Protein AF-A0A0L8H7S9-F1 (afdb_monomer_lite)

Secondary structure (DSSP, 8-state):
-TTT---HHHHHHHHHHHHHHHHHHHHHHHHHTSGGGPPPPP---HHHHHHHHHHHHHHHHHHHHHHHHHHHHHHHHH-TT-HHHHHHHHHHHHHHHHHHHHHHHHH-

pLDDT: mean 96.64, std 2.82, range [76.75, 98.44]

Sequence (108 aa):
NLDIDFTEENRQNCAKAAVPLLKAVDELTCFASSPDFASVPAKISTEAQKAQEPITLAGMSMIDGACHMLQAAKQLAVNPKDPSTYQLYSNHSKSVSDAMKKLVSSIK

Organism: Octopus bimaculoides (NCBI:txid37653)

Structure (mmCIF, N/CA/C/O backbone):
data_AF-A0A0L8H7S9-F1
#
_entry.id   AF-A0A0L8H7S9-F1
#
loop_
_atom_site.group_PDB
_atom_site.id
_atom_site.type_symbol
_atom_site.label_atom_id
_atom_site.label_alt_id
_atom_site.label_comp_id
_atom_site.label_asym_id
_atom_site.label_entity_id
_atom_site.label_seq_id
_atom_site.pdbx_PDB_ins_code
_atom_site.Cartn_x
_atom_site.Cartn_y
_atom_site.Cartn_z
_atom_site.occupancy
_atom_site.B_iso_or_equiv
_atom_site.auth_seq_id
_atom_site.auth_comp_id
_atom_site.auth_asym_id
_atom_site.auth_atom_id
_atom_site.pdbx_PDB_model_num
ATOM 1 N N . ASN A 1 1 ? 14.075 -26.597 -22.123 1.00 76.75 1 ASN A N 1
ATOM 2 C CA . ASN A 1 1 ? 13.979 -26.084 -20.734 1.00 76.75 1 ASN A CA 1
ATOM 3 C C . ASN A 1 1 ? 14.429 -24.636 -20.790 1.00 76.75 1 ASN A C 1
ATOM 5 O O . ASN A 1 1 ? 15.557 -24.416 -21.210 1.00 76.75 1 ASN A O 1
ATOM 9 N N . LEU A 1 2 ? 13.553 -23.689 -20.441 1.00 88.56 2 LEU A N 1
ATOM 10 C CA . LEU A 1 2 ? 13.815 -22.254 -20.596 1.00 88.56 2 LEU A CA 1
ATOM 11 C C . LEU A 1 2 ? 15.039 -21.774 -19.797 1.00 88.56 2 LEU A C 1
ATOM 13 O O . LEU A 1 2 ? 15.747 -20.892 -20.271 1.00 88.56 2 LEU A O 1
ATOM 17 N N . ASP A 1 3 ? 15.320 -22.391 -18.645 1.00 91.06 3 ASP A N 1
ATOM 18 C CA . ASP A 1 3 ? 16.440 -22.008 -17.772 1.00 91.06 3 ASP A CA 1
ATOM 19 C C . ASP A 1 3 ? 17.806 -22.458 -18.312 1.00 91.06 3 ASP A C 1
ATOM 21 O O . ASP A 1 3 ? 18.837 -21.893 -17.959 1.00 91.06 3 ASP A O 1
ATOM 25 N N . ILE A 1 4 ? 17.819 -23.488 -19.163 1.00 91.81 4 ILE A N 1
ATOM 26 C CA . ILE A 1 4 ? 19.039 -24.061 -19.754 1.00 91.81 4 ILE A CA 1
ATOM 27 C C . ILE A 1 4 ? 19.265 -23.510 -21.169 1.00 91.81 4 ILE A C 1
ATOM 29 O O . ILE A 1 4 ? 20.407 -23.350 -21.589 1.00 91.81 4 ILE A O 1
ATOM 33 N N . ASP A 1 5 ? 18.187 -23.219 -21.901 1.00 94.50 5 ASP A N 1
ATOM 34 C CA . ASP A 1 5 ? 18.240 -22.766 -23.289 1.00 94.50 5 ASP A CA 1
ATOM 35 C C . ASP A 1 5 ? 17.144 -21.729 -23.584 1.00 94.50 5 ASP A C 1
ATOM 37 O O . ASP A 1 5 ? 15.949 -22.039 -23.663 1.00 94.50 5 ASP A O 1
ATOM 41 N N . PHE A 1 6 ? 17.559 -20.473 -23.742 1.00 93.06 6 PHE A N 1
ATOM 42 C CA . PHE A 1 6 ? 16.660 -19.326 -23.827 1.00 93.06 6 PHE A CA 1
ATOM 43 C C . PHE A 1 6 ? 16.247 -19.009 -25.267 1.00 93.06 6 PHE A C 1
ATOM 45 O O . PHE A 1 6 ? 16.626 -17.991 -25.847 1.00 93.06 6 PHE A O 1
ATOM 52 N N . THR A 1 7 ? 15.443 -19.894 -25.846 1.00 96.88 7 THR A N 1
ATOM 53 C CA . THR A 1 7 ? 14.868 -19.727 -27.186 1.00 96.88 7 THR A CA 1
ATOM 54 C C . THR A 1 7 ? 13.420 -19.252 -27.127 1.00 96.88 7 THR A C 1
ATOM 56 O O . THR A 1 7 ? 12.713 -19.446 -26.135 1.00 96.88 7 THR A O 1
ATOM 59 N N . GLU A 1 8 ? 12.951 -18.650 -28.221 1.00 95.81 8 GLU A N 1
ATOM 60 C CA . GLU A 1 8 ? 11.549 -18.241 -28.358 1.00 95.81 8 GLU A CA 1
ATOM 61 C C . GLU A 1 8 ? 10.592 -19.440 -28.266 1.00 95.81 8 GLU A C 1
ATOM 63 O O . GLU A 1 8 ? 9.550 -19.365 -27.620 1.00 95.81 8 GLU A O 1
ATOM 68 N N . GLU A 1 9 ? 10.982 -20.592 -28.813 1.00 96.12 9 GLU A N 1
ATOM 69 C CA . GLU A 1 9 ? 10.222 -21.835 -28.672 1.00 96.12 9 GLU A CA 1
ATOM 70 C C . GLU A 1 9 ? 10.096 -22.261 -27.199 1.00 96.12 9 GLU A C 1
ATOM 72 O O . GLU A 1 9 ? 8.994 -22.542 -26.722 1.00 96.12 9 GLU A O 1
ATOM 77 N N . ASN A 1 10 ? 11.197 -22.249 -26.438 1.00 95.81 10 ASN A N 1
ATOM 78 C CA . ASN A 1 10 ? 11.165 -22.575 -25.011 1.00 95.81 10 ASN A CA 1
ATOM 79 C C . ASN A 1 10 ? 10.337 -21.559 -24.204 1.00 95.81 10 ASN A C 1
ATOM 81 O O . ASN A 1 10 ? 9.641 -21.960 -23.267 1.00 95.81 10 ASN A O 1
ATOM 85 N N . ARG A 1 11 ? 10.342 -20.271 -24.581 1.00 96.31 11 ARG A N 1
ATOM 86 C CA . ARG A 1 11 ? 9.465 -19.241 -23.989 1.00 96.31 11 ARG A CA 1
ATOM 87 C C . ARG A 1 11 ? 7.993 -19.545 -24.245 1.00 96.31 11 ARG A C 1
ATOM 89 O O . ARG A 1 11 ? 7.196 -19.522 -23.307 1.00 96.31 11 ARG A O 1
ATOM 96 N N . GLN A 1 12 ? 7.635 -19.879 -25.482 1.00 96.44 12 GLN A N 1
ATOM 97 C CA . GLN A 1 12 ? 6.261 -20.228 -25.848 1.00 96.44 12 GLN A CA 1
ATOM 98 C C . GLN A 1 12 ? 5.795 -21.511 -25.161 1.00 96.44 12 GLN A C 1
ATOM 100 O O . GLN A 1 12 ? 4.660 -21.579 -24.693 1.00 96.44 12 GLN A O 1
ATOM 105 N N . ASN A 1 13 ? 6.661 -22.517 -25.054 1.00 95.38 13 ASN A N 1
ATOM 106 C CA . ASN A 1 13 ? 6.351 -23.761 -24.354 1.00 95.38 13 ASN A CA 1
ATOM 107 C C . ASN A 1 13 ? 6.140 -23.526 -22.851 1.00 95.38 13 ASN A C 1
ATOM 109 O O . ASN A 1 13 ? 5.189 -24.061 -22.283 1.00 95.38 13 ASN A O 1
ATOM 113 N N . CYS A 1 14 ? 6.955 -22.673 -22.224 1.00 95.81 14 CYS A N 1
ATOM 114 C CA . CYS A 1 14 ? 6.760 -22.254 -20.835 1.00 95.81 14 CYS A CA 1
ATOM 115 C C . CYS A 1 14 ? 5.425 -21.508 -20.648 1.00 95.81 14 CYS A C 1
ATOM 117 O O . CYS A 1 14 ? 4.649 -21.848 -19.756 1.00 95.81 14 CYS A O 1
ATOM 119 N N . ALA A 1 15 ? 5.100 -20.566 -21.539 1.00 95.56 15 ALA A N 1
ATOM 120 C CA . ALA A 1 15 ? 3.827 -19.847 -21.507 1.00 95.56 15 ALA A CA 1
ATOM 121 C C . ALA A 1 15 ? 2.618 -20.787 -21.668 1.00 95.56 15 ALA A C 1
ATOM 123 O O . ALA A 1 15 ? 1.647 -20.680 -20.923 1.00 95.56 15 ALA A O 1
ATOM 124 N N . LYS A 1 16 ? 2.688 -21.758 -22.589 1.00 96.25 16 LYS A N 1
ATOM 125 C CA . LYS A 1 16 ? 1.645 -22.784 -22.770 1.00 96.25 16 LYS A CA 1
ATOM 126 C C . LYS A 1 16 ? 1.483 -23.657 -21.525 1.00 96.25 16 LYS A C 1
ATOM 128 O O . LYS A 1 16 ? 0.357 -23.947 -21.135 1.00 96.25 16 LYS A O 1
ATOM 133 N N . ALA A 1 17 ? 2.586 -24.045 -20.886 1.00 95.75 17 ALA A N 1
ATOM 134 C CA . ALA A 1 17 ? 2.561 -24.849 -19.665 1.00 95.75 17 ALA A CA 1
ATOM 135 C C . ALA A 1 17 ? 1.951 -24.104 -18.463 1.00 95.75 17 ALA A C 1
ATOM 137 O O . ALA A 1 17 ? 1.423 -24.747 -17.558 1.00 95.75 17 ALA A O 1
ATOM 138 N N . ALA A 1 18 ? 1.966 -22.767 -18.458 1.00 96.75 18 ALA A N 1
ATOM 139 C CA . ALA A 1 18 ? 1.310 -21.970 -17.424 1.00 96.75 18 ALA A CA 1
ATOM 140 C C . ALA A 1 18 ? -0.227 -21.962 -17.547 1.00 96.75 18 ALA A C 1
ATOM 142 O O . ALA A 1 18 ? -0.911 -21.753 -16.549 1.00 96.75 18 ALA A O 1
ATOM 143 N N . VAL A 1 19 ? -0.794 -22.223 -18.733 1.00 97.81 19 VAL A N 1
ATOM 144 C CA . VAL A 1 19 ? -2.251 -22.136 -18.963 1.00 97.81 19 VAL A CA 1
ATOM 145 C C . VAL A 1 19 ? -3.054 -23.099 -18.070 1.00 97.81 19 VAL A C 1
ATOM 147 O O . VAL A 1 19 ? -3.988 -22.637 -17.413 1.00 97.81 19 VAL A O 1
ATOM 150 N N . PRO A 1 20 ? -2.718 -24.403 -17.962 1.00 97.81 20 PRO A N 1
ATOM 151 C CA . PRO A 1 20 ? -3.423 -25.304 -17.047 1.00 97.81 20 PRO A CA 1
ATOM 152 C C . PRO A 1 20 ? -3.287 -24.908 -15.573 1.00 97.81 20 PRO A C 1
ATOM 154 O O . PRO A 1 20 ? -4.230 -25.093 -14.808 1.00 97.81 20 PRO A O 1
ATOM 157 N N . LEU A 1 21 ? -2.141 -24.341 -15.178 1.00 97.12 21 LEU A N 1
ATOM 158 C CA . LEU A 1 21 ? -1.920 -23.862 -13.813 1.00 97.12 21 LEU A CA 1
ATOM 159 C C . LEU A 1 21 ? -2.831 -22.674 -13.489 1.00 97.12 21 LEU A C 1
ATOM 161 O O . LEU A 1 21 ? -3.472 -22.676 -12.444 1.00 97.12 21 LEU A O 1
ATOM 165 N N . LEU A 1 22 ? -2.926 -21.695 -14.394 1.00 98.00 22 LEU A N 1
ATOM 166 C CA . LEU A 1 22 ? -3.836 -20.556 -14.238 1.00 98.00 22 LEU A CA 1
ATOM 167 C C . LEU A 1 22 ? -5.284 -21.028 -14.101 1.00 98.00 22 LEU A C 1
ATOM 169 O O . LEU A 1 22 ? -5.971 -20.625 -13.170 1.00 98.00 22 LEU A O 1
ATOM 173 N N . LYS A 1 23 ? -5.707 -21.975 -14.946 1.00 97.75 23 LYS A N 1
ATOM 174 C CA . LYS A 1 23 ? -7.046 -22.567 -14.858 1.00 97.75 23 LYS A CA 1
ATOM 175 C C . LYS A 1 23 ? -7.303 -23.230 -13.499 1.00 97.75 23 LYS A C 1
ATOM 177 O O . LYS A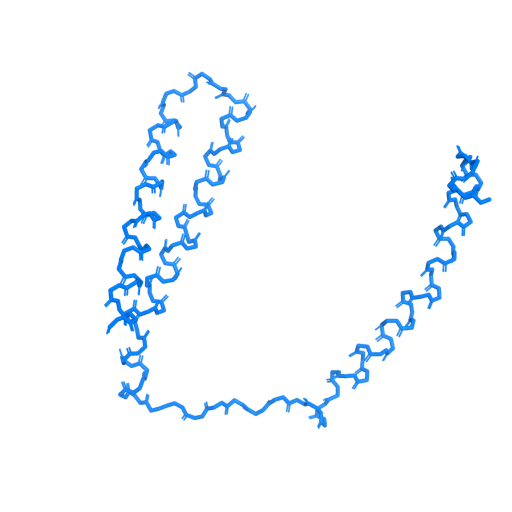 1 23 ? -8.363 -23.031 -12.919 1.00 97.75 23 LYS A O 1
ATOM 182 N N . ALA A 1 24 ? -6.343 -23.992 -12.97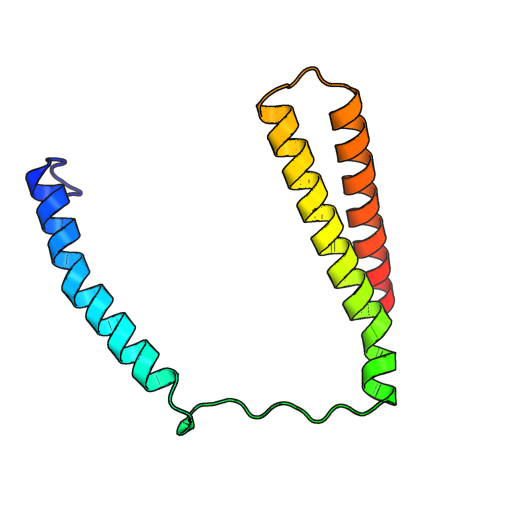8 1.00 98.19 24 ALA A N 1
ATOM 183 C CA . ALA A 1 24 ? -6.479 -24.627 -11.668 1.00 98.19 24 ALA A CA 1
ATOM 184 C C . ALA A 1 24 ? -6.565 -23.597 -10.522 1.00 98.19 24 ALA A C 1
ATOM 186 O O . ALA A 1 24 ? -7.329 -23.787 -9.576 1.00 98.19 24 ALA A O 1
ATOM 187 N N . VAL A 1 25 ? -5.816 -22.492 -10.612 1.00 98.25 25 VAL A N 1
ATOM 188 C CA . VAL A 1 25 ? -5.899 -21.372 -9.657 1.00 98.25 25 VAL A CA 1
ATOM 189 C C . VAL A 1 25 ? -7.265 -20.688 -9.728 1.00 98.25 25 VAL A C 1
ATOM 191 O O . VAL A 1 25 ? -7.835 -20.372 -8.682 1.00 98.25 25 VAL A O 1
ATOM 194 N N . ASP A 1 26 ? -7.814 -20.500 -10.926 1.00 98.06 26 ASP A N 1
ATOM 195 C CA . ASP A 1 26 ? -9.143 -19.913 -11.118 1.00 98.06 26 ASP A CA 1
ATOM 196 C C . ASP A 1 26 ? -10.240 -20.811 -10.532 1.00 98.06 26 ASP A C 1
ATOM 198 O O . ASP A 1 26 ? -11.108 -20.334 -9.801 1.00 98.06 26 ASP A O 1
ATOM 202 N N . GLU A 1 27 ? -10.179 -22.121 -10.788 1.00 98.12 27 GLU A N 1
ATOM 203 C CA . GLU A 1 27 ? -11.114 -23.106 -10.229 1.00 98.12 27 GLU A CA 1
ATOM 204 C C . GLU A 1 27 ? -11.066 -23.124 -8.693 1.00 98.12 27 GLU A C 1
ATOM 206 O O . GLU A 1 27 ? -12.110 -23.072 -8.036 1.00 98.12 27 GLU A O 1
ATOM 211 N N . LEU A 1 28 ? -9.864 -23.124 -8.108 1.00 97.94 28 LEU A N 1
ATOM 212 C CA . LEU A 1 28 ? -9.681 -23.054 -6.657 1.00 97.94 28 LEU A CA 1
ATOM 213 C C . LEU A 1 28 ? -10.223 -21.742 -6.077 1.00 97.94 28 LEU A C 1
ATOM 215 O O . LEU A 1 28 ? -10.889 -21.750 -5.042 1.00 97.94 28 LEU A O 1
ATOM 219 N N . THR A 1 29 ? -9.953 -20.619 -6.741 1.00 97.19 29 THR A N 1
ATOM 220 C CA . THR A 1 29 ? -10.422 -19.293 -6.315 1.00 97.19 29 THR A CA 1
ATOM 221 C C . THR A 1 29 ? -11.944 -19.208 -6.380 1.00 97.19 29 THR A C 1
ATOM 223 O O . THR A 1 29 ? -12.568 -18.670 -5.466 1.00 97.19 29 THR A O 1
ATOM 226 N N . CYS A 1 30 ? -12.555 -19.783 -7.418 1.00 96.56 30 CYS A N 1
ATOM 227 C CA . CYS A 1 30 ? -14.004 -19.885 -7.556 1.00 96.56 30 CYS A CA 1
ATOM 228 C C . CYS A 1 30 ? -14.614 -20.686 -6.400 1.00 96.56 30 CYS A C 1
ATOM 230 O O . CYS A 1 30 ? -15.533 -20.200 -5.743 1.00 96.56 30 CYS A O 1
ATOM 232 N N . PHE A 1 31 ? -14.054 -21.861 -6.094 1.00 97.19 31 PHE A N 1
ATOM 233 C CA . PHE A 1 31 ? -14.486 -22.680 -4.961 1.00 97.19 31 PHE A CA 1
ATOM 234 C C . PHE A 1 31 ? -14.365 -21.930 -3.625 1.00 97.19 31 PHE A C 1
ATOM 236 O O . PHE A 1 31 ? -15.326 -21.870 -2.859 1.00 97.19 31 PHE A O 1
ATOM 243 N N . ALA A 1 32 ? -13.213 -21.309 -3.363 1.00 96.81 32 ALA A N 1
ATOM 244 C CA . ALA A 1 32 ? -12.957 -20.577 -2.122 1.00 96.81 32 ALA A CA 1
ATOM 245 C C . ALA A 1 32 ? -13.808 -19.302 -1.978 1.00 96.81 32 ALA A C 1
ATOM 247 O O . ALA A 1 32 ? -14.021 -18.833 -0.863 1.00 96.81 32 ALA A O 1
ATOM 248 N N . SER A 1 33 ? -14.315 -18.757 -3.087 1.00 95.62 33 SER A N 1
ATOM 249 C CA . SER A 1 33 ? -15.217 -17.597 -3.102 1.00 95.62 33 SER A CA 1
ATOM 250 C C . SER A 1 33 ? -16.694 -17.977 -2.937 1.00 95.62 33 SER A C 1
ATOM 252 O O . SER A 1 33 ? -17.554 -17.097 -3.007 1.00 95.62 33 SER A O 1
ATOM 254 N N . SER A 1 34 ? -17.010 -19.265 -2.735 1.00 95.81 34 SER A N 1
ATOM 255 C CA . SER A 1 34 ? -18.374 -19.704 -2.426 1.00 95.81 34 SER A CA 1
ATOM 256 C C . SER A 1 34 ? -18.909 -18.978 -1.181 1.00 95.81 34 SER A C 1
ATOM 258 O O . SER A 1 34 ? -18.164 -18.813 -0.208 1.00 95.81 34 SER A O 1
ATOM 260 N N . PRO A 1 35 ? -20.202 -18.600 -1.148 1.00 95.31 35 PRO A N 1
ATOM 261 C CA . PRO A 1 35 ? -20.846 -18.052 0.046 1.00 95.31 35 PRO A CA 1
ATOM 262 C C . PRO A 1 35 ? -20.673 -18.913 1.305 1.00 95.31 35 PRO A C 1
ATOM 264 O O . PRO A 1 35 ? -20.674 -18.371 2.406 1.00 95.31 35 PRO A O 1
ATOM 267 N N . ASP A 1 36 ? -20.471 -20.225 1.152 1.00 95.44 36 ASP A N 1
ATOM 268 C CA . ASP A 1 36 ? -20.236 -21.162 2.261 1.00 95.44 36 ASP A CA 1
ATOM 269 C C . ASP A 1 36 ? -18.960 -20.848 3.062 1.00 95.44 36 ASP A C 1
ATOM 271 O O . ASP A 1 36 ? -18.853 -21.208 4.234 1.00 95.44 36 ASP A O 1
ATOM 275 N N . PHE A 1 37 ? -17.998 -20.161 2.438 1.00 95.19 37 PHE A N 1
ATOM 276 C CA . PHE A 1 37 ? -16.740 -19.730 3.053 1.00 95.19 37 PHE A CA 1
ATOM 277 C C . PHE A 1 37 ? -16.682 -18.214 3.278 1.00 95.19 37 PHE A C 1
ATOM 279 O O . PHE A 1 37 ? -15.655 -17.695 3.723 1.00 95.19 37 PHE A O 1
ATOM 286 N N . ALA A 1 38 ? -17.764 -17.488 2.976 1.00 95.25 38 ALA A N 1
ATOM 287 C CA . ALA A 1 38 ? -17.799 -16.043 3.136 1.00 95.25 38 ALA A CA 1
ATOM 288 C C . ALA A 1 38 ? -17.676 -15.656 4.616 1.00 95.25 38 ALA A C 1
ATOM 290 O O . ALA A 1 38 ? -18.324 -16.223 5.499 1.00 95.25 38 ALA A O 1
ATOM 291 N N . SER A 1 39 ? -16.848 -14.650 4.895 1.00 95.50 39 SER A N 1
ATOM 292 C CA . SER A 1 39 ? -16.726 -14.109 6.242 1.00 95.50 39 SER A CA 1
ATOM 293 C C . SER A 1 39 ? -17.991 -13.347 6.643 1.00 95.50 39 SER A C 1
ATOM 295 O O . SER A 1 39 ? -18.656 -12.709 5.825 1.00 95.50 39 SER A O 1
ATOM 297 N N . VAL A 1 40 ? -18.317 -13.387 7.935 1.00 95.94 40 VAL A N 1
ATOM 298 C CA . VAL A 1 40 ? -19.403 -12.586 8.508 1.00 95.94 40 VAL A CA 1
ATOM 299 C C . VAL A 1 40 ? -18.799 -11.314 9.111 1.00 95.94 40 VAL A C 1
ATOM 301 O O . VAL A 1 40 ? -17.944 -11.422 9.995 1.00 95.94 40 VAL A O 1
ATOM 304 N N . PRO A 1 41 ? -19.217 -10.110 8.674 1.00 95.19 41 PRO A N 1
ATOM 305 C CA . PRO A 1 41 ? -18.699 -8.864 9.225 1.00 95.19 41 PRO A CA 1
ATOM 306 C C . PRO A 1 41 ? -18.956 -8.734 10.731 1.00 95.19 41 PRO A C 1
ATOM 308 O O . PRO A 1 41 ? -20.028 -9.083 11.233 1.00 95.19 41 PRO A O 1
ATOM 311 N N . ALA A 1 42 ? -17.986 -8.172 11.454 1.00 96.31 42 ALA A N 1
ATOM 312 C CA . ALA A 1 42 ? -18.151 -7.857 12.867 1.00 96.31 42 ALA A CA 1
ATOM 313 C C . ALA A 1 42 ? -19.201 -6.749 13.069 1.00 96.31 42 ALA A C 1
ATOM 315 O O . ALA A 1 42 ? -19.281 -5.795 12.294 1.00 96.31 42 ALA A O 1
ATOM 316 N N . LYS A 1 43 ? -19.981 -6.843 14.150 1.00 97.19 43 LYS A N 1
ATOM 317 C CA . LYS A 1 43 ? -20.900 -5.777 14.574 1.00 97.19 43 LYS A CA 1
ATOM 318 C C . LYS A 1 43 ? -20.156 -4.822 15.507 1.00 97.19 43 LYS A C 1
ATOM 320 O O . LYS A 1 43 ? -19.847 -5.191 16.636 1.00 97.19 43 LYS A O 1
ATOM 325 N N . ILE A 1 44 ? -19.860 -3.616 15.028 1.00 96.19 44 ILE A N 1
ATOM 326 C CA . ILE A 1 44 ? -19.106 -2.588 15.763 1.00 96.19 44 ILE A CA 1
ATOM 327 C C . ILE A 1 44 ? -20.092 -1.549 16.315 1.00 96.19 44 ILE A C 1
ATOM 329 O O . ILE A 1 44 ? -20.974 -1.096 15.587 1.00 96.19 44 ILE A O 1
ATOM 333 N N . SER A 1 45 ? -19.969 -1.187 17.597 1.00 98.19 45 SER A N 1
ATOM 334 C CA . SER A 1 45 ? -20.806 -0.139 18.198 1.00 98.19 45 SER A CA 1
ATOM 335 C C . SER A 1 45 ? -20.356 1.260 17.770 1.00 98.19 45 SER A C 1
ATOM 337 O O . SER A 1 45 ? -19.224 1.461 17.325 1.00 98.19 45 SER A O 1
ATOM 339 N N . THR A 1 46 ? -21.219 2.256 17.957 1.00 98.06 46 THR A N 1
ATOM 340 C CA . THR A 1 46 ? -20.900 3.667 17.693 1.00 98.06 46 THR A CA 1
ATOM 341 C C . THR A 1 46 ? -19.717 4.168 18.517 1.00 98.06 46 THR A C 1
ATOM 343 O O . THR A 1 46 ? -18.908 4.959 18.037 1.00 98.06 46 THR A O 1
ATOM 346 N N . GLU A 1 47 ? -19.584 3.694 19.752 1.00 98.19 47 GLU A N 1
ATOM 347 C CA . GLU A 1 47 ? -18.494 4.046 20.665 1.00 98.19 47 GLU A CA 1
ATOM 348 C C . GLU A 1 47 ? -17.182 3.425 20.189 1.00 98.19 47 GLU A C 1
ATOM 350 O O . GLU A 1 47 ? -16.169 4.116 20.115 1.00 98.19 47 GLU A O 1
ATOM 355 N N . ALA A 1 48 ? -17.207 2.144 19.807 1.00 97.12 48 ALA A N 1
ATOM 356 C CA . ALA A 1 48 ? -16.038 1.450 19.276 1.00 97.12 48 ALA A CA 1
ATOM 357 C C . ALA A 1 48 ? -15.569 2.056 17.943 1.00 97.12 48 ALA A C 1
ATOM 359 O O . ALA A 1 48 ? -14.369 2.218 17.735 1.00 97.12 48 ALA A O 1
ATOM 360 N N . GLN A 1 49 ? -16.498 2.463 17.072 1.00 97.50 49 GLN A N 1
ATOM 361 C CA . GLN A 1 49 ? -16.168 3.152 15.824 1.00 97.50 49 GLN A CA 1
ATOM 362 C C . GLN A 1 49 ? -15.454 4.485 16.089 1.00 97.50 49 GLN A C 1
ATOM 364 O O . GLN A 1 49 ? -14.393 4.735 15.520 1.00 97.50 49 GLN A O 1
ATOM 369 N N . LYS A 1 50 ? -15.987 5.313 16.999 1.00 97.62 50 LYS A N 1
ATOM 370 C CA . LYS A 1 50 ? -15.340 6.571 17.415 1.00 97.62 50 LYS A CA 1
ATOM 371 C C . LYS A 1 50 ? -13.972 6.330 18.052 1.00 97.62 50 LYS A C 1
ATOM 373 O O . LYS A 1 50 ? -13.040 7.086 17.808 1.00 97.62 50 LYS A O 1
ATOM 378 N N . ALA A 1 51 ? -13.826 5.261 18.834 1.00 96.94 51 ALA A N 1
ATOM 379 C CA . ALA A 1 51 ? -12.547 4.901 19.441 1.00 96.94 51 ALA A CA 1
ATOM 380 C C . ALA A 1 51 ? -11.478 4.516 18.397 1.00 96.94 51 ALA A C 1
ATOM 382 O O . ALA A 1 51 ? -10.294 4.753 18.620 1.00 96.94 51 ALA A O 1
ATOM 383 N N . GLN A 1 52 ? -11.878 3.955 17.251 1.00 97.25 52 GLN A N 1
ATOM 384 C CA . GLN A 1 52 ? -10.976 3.573 16.155 1.00 97.25 52 GLN A CA 1
ATOM 385 C C . GLN A 1 52 ? -10.660 4.720 15.181 1.00 97.25 52 GLN A C 1
ATOM 387 O O . GLN A 1 52 ? -9.717 4.618 14.389 1.00 97.25 52 GLN A O 1
ATOM 392 N N . GLU A 1 53 ? -11.423 5.812 15.218 1.00 97.50 53 GLU A N 1
ATOM 393 C CA . GLU A 1 53 ? -11.289 6.945 14.297 1.00 97.50 53 GLU A CA 1
ATOM 394 C C . GLU A 1 53 ? -9.868 7.549 14.275 1.00 97.50 53 GLU A C 1
ATOM 396 O O . GLU A 1 53 ? -9.314 7.699 13.185 1.00 97.50 53 GLU A O 1
ATOM 401 N N . PRO A 1 54 ? -9.185 7.800 15.413 1.00 97.56 54 PRO A N 1
ATOM 402 C CA . PRO A 1 54 ? -7.830 8.357 15.386 1.00 97.56 54 PRO A CA 1
ATOM 403 C C . PRO A 1 54 ? -6.814 7.459 14.664 1.00 97.56 54 PRO A C 1
ATOM 405 O O . PRO A 1 54 ? -5.954 7.952 13.934 1.00 97.56 54 PRO A O 1
ATOM 408 N N . ILE A 1 55 ? -6.939 6.138 14.828 1.00 97.81 55 ILE A N 1
ATOM 409 C CA . ILE A 1 55 ? -6.061 5.140 14.202 1.00 97.81 55 ILE A CA 1
ATOM 410 C C . ILE A 1 55 ? -6.327 5.084 12.695 1.00 97.81 55 ILE A C 1
ATOM 412 O O . ILE A 1 55 ? -5.399 5.175 11.891 1.00 97.81 55 ILE 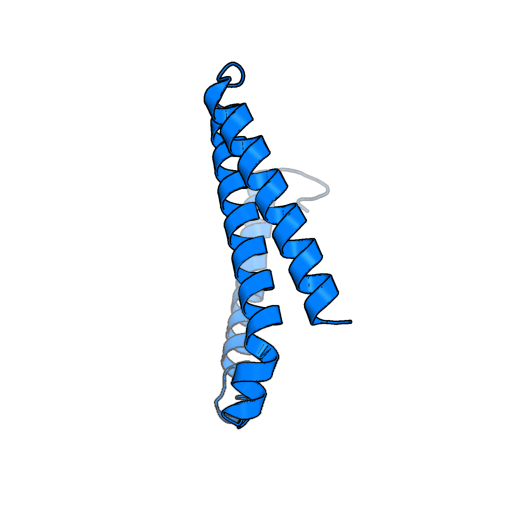A O 1
ATOM 416 N N . THR A 1 56 ? -7.596 4.962 12.304 1.00 97.56 56 THR A N 1
ATOM 417 C CA . THR A 1 56 ? -7.989 4.838 10.891 1.00 97.56 56 THR A CA 1
ATOM 418 C C . THR A 1 56 ? -7.680 6.109 10.098 1.00 97.56 56 THR A C 1
ATOM 420 O O . THR A 1 56 ? -7.105 6.015 9.014 1.00 97.56 56 THR A O 1
ATOM 423 N N . LEU A 1 57 ? -7.938 7.295 10.659 1.00 97.62 57 LEU A N 1
ATOM 424 C CA . LEU A 1 57 ? -7.615 8.575 10.020 1.00 97.62 57 LEU A CA 1
ATOM 425 C C . LEU A 1 57 ? -6.108 8.809 9.891 1.00 97.62 57 LEU A C 1
ATOM 427 O O . LEU A 1 57 ? -5.646 9.296 8.854 1.00 97.62 57 LEU A O 1
ATOM 431 N N . ALA A 1 58 ? -5.322 8.464 10.916 1.00 97.69 58 ALA A N 1
ATOM 432 C CA . ALA A 1 58 ? -3.867 8.564 10.837 1.00 97.69 58 ALA A CA 1
ATOM 433 C C . ALA A 1 58 ? -3.297 7.593 9.790 1.00 97.69 58 ALA A C 1
ATOM 435 O O . ALA A 1 58 ? -2.419 7.979 9.017 1.00 97.69 58 ALA A O 1
ATOM 436 N N . GLY A 1 59 ? -3.839 6.373 9.713 1.00 97.31 59 GLY A N 1
ATOM 437 C CA . GLY A 1 59 ? -3.498 5.387 8.688 1.00 97.31 59 GLY A CA 1
ATOM 438 C C . GLY A 1 59 ? -3.816 5.866 7.269 1.00 97.31 59 GLY A C 1
ATOM 439 O O . GLY A 1 59 ? -2.934 5.832 6.411 1.00 97.31 59 GLY A O 1
ATOM 440 N N . MET A 1 60 ? -5.028 6.381 7.028 1.00 97.81 60 MET A N 1
ATOM 441 C CA . MET A 1 60 ? -5.407 6.956 5.726 1.00 97.81 60 MET A CA 1
ATOM 442 C C . MET A 1 60 ? -4.495 8.125 5.345 1.00 97.81 60 MET A C 1
ATOM 444 O O . MET A 1 60 ? -3.908 8.113 4.268 1.00 97.81 60 MET A O 1
ATOM 448 N N . SER A 1 61 ? -4.275 9.073 6.263 1.00 97.50 61 SER A N 1
ATOM 449 C CA . SER A 1 61 ? -3.399 10.229 6.018 1.00 97.50 61 SER A CA 1
ATOM 450 C C . SER A 1 61 ? -1.964 9.815 5.664 1.00 97.50 61 SER A C 1
ATOM 452 O O . SER A 1 61 ? -1.312 10.459 4.842 1.00 97.50 61 SER A O 1
ATOM 454 N N . MET A 1 62 ? -1.457 8.743 6.282 1.00 97.62 62 MET A N 1
ATOM 455 C CA . MET A 1 62 ? -0.132 8.196 5.989 1.00 97.62 62 MET A CA 1
ATOM 456 C C . MET A 1 62 ? -0.064 7.617 4.570 1.00 97.62 62 MET A C 1
ATOM 458 O O . MET A 1 62 ? 0.894 7.898 3.849 1.00 97.62 62 MET A O 1
ATOM 462 N N . ILE A 1 63 ? -1.074 6.838 4.164 1.00 98.00 63 ILE A N 1
ATOM 463 C CA . ILE A 1 63 ? -1.162 6.253 2.817 1.00 98.00 63 ILE A CA 1
ATOM 464 C C . ILE A 1 63 ? -1.283 7.358 1.766 1.00 98.00 63 ILE A C 1
ATOM 466 O O . ILE A 1 63 ? -0.510 7.368 0.809 1.00 98.00 63 ILE A O 1
ATOM 470 N N . ASP A 1 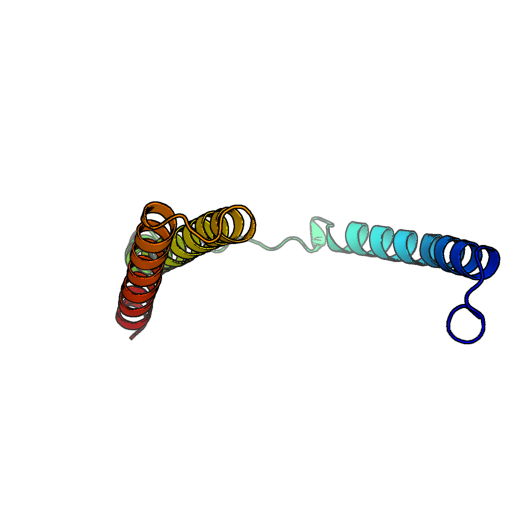64 ? -2.169 8.331 1.976 1.00 97.94 64 ASP A N 1
ATOM 471 C CA . ASP A 1 64 ? -2.356 9.457 1.057 1.00 97.94 64 ASP A CA 1
ATOM 472 C C . ASP A 1 64 ? -1.067 10.268 0.904 1.00 97.94 64 ASP A C 1
ATOM 474 O O . ASP A 1 64 ? -0.650 10.594 -0.210 1.00 97.94 64 ASP A O 1
ATOM 478 N N . GLY A 1 65 ? -0.382 10.562 2.013 1.00 97.62 65 GLY A N 1
ATOM 479 C CA . GLY A 1 65 ? 0.924 11.214 1.988 1.00 97.62 65 GLY A CA 1
ATOM 480 C C . GLY A 1 65 ? 1.946 10.428 1.160 1.00 97.62 65 GLY A C 1
ATOM 481 O O . GLY A 1 65 ? 2.639 11.014 0.328 1.00 97.62 65 GLY A O 1
ATOM 482 N N . ALA A 1 66 ? 2.0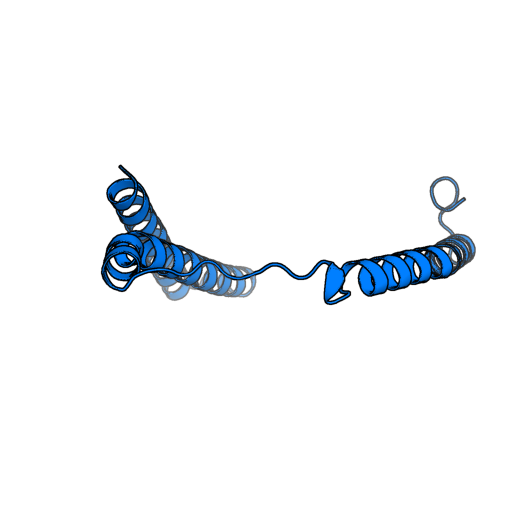06 9.104 1.326 1.00 98.06 66 ALA A N 1
ATOM 483 C CA . ALA A 1 66 ? 2.931 8.239 0.596 1.00 98.06 66 ALA A CA 1
ATOM 484 C C . ALA A 1 66 ? 2.603 8.164 -0.905 1.00 98.06 66 ALA A C 1
ATOM 486 O O . ALA A 1 66 ? 3.510 8.218 -1.738 1.00 98.06 66 ALA A O 1
ATOM 487 N N . CYS A 1 67 ? 1.322 8.108 -1.275 1.00 98.44 67 CYS A N 1
ATOM 488 C CA . CYS A 1 67 ? 0.890 8.175 -2.671 1.00 98.44 67 CYS A CA 1
ATOM 489 C C . CYS A 1 67 ? 1.329 9.488 -3.332 1.00 98.44 67 CYS A C 1
ATOM 491 O O . CYS A 1 67 ? 1.897 9.461 -4.426 1.00 98.44 67 CYS A O 1
ATOM 493 N N . HIS A 1 68 ? 1.143 10.626 -2.660 1.00 98.19 68 HIS A N 1
ATOM 494 C CA . HIS A 1 68 ? 1.600 11.917 -3.177 1.00 98.19 68 HIS A CA 1
ATOM 495 C C . HIS A 1 68 ? 3.133 12.012 -3.261 1.00 98.19 68 HIS A C 1
ATOM 497 O O . HIS A 1 68 ? 3.662 12.541 -4.240 1.00 98.19 68 HIS A O 1
ATOM 503 N N . MET A 1 69 ? 3.869 11.441 -2.297 1.00 97.88 69 MET A N 1
ATOM 504 C CA . MET A 1 69 ? 5.331 11.319 -2.394 1.00 97.88 69 MET A CA 1
ATOM 505 C C . MET A 1 69 ? 5.753 10.529 -3.635 1.00 97.88 69 MET A C 1
ATOM 507 O O . MET A 1 69 ? 6.638 10.971 -4.365 1.00 97.88 69 MET A O 1
ATOM 511 N N . LEU A 1 70 ? 5.125 9.377 -3.895 1.00 98.19 70 LEU A N 1
ATOM 512 C CA . LEU A 1 70 ? 5.425 8.545 -5.065 1.00 98.19 70 LEU A CA 1
ATOM 513 C C . LEU A 1 70 ? 5.135 9.282 -6.377 1.00 98.19 70 LEU A C 1
ATOM 515 O O . LEU A 1 70 ? 5.907 9.173 -7.329 1.00 98.19 70 LEU A O 1
ATOM 519 N N . GLN A 1 71 ? 4.058 10.065 -6.430 1.00 98.19 71 GLN A N 1
ATOM 520 C CA . GLN A 1 71 ? 3.735 10.888 -7.596 1.00 98.19 71 GLN A CA 1
ATOM 521 C C . GLN A 1 71 ? 4.785 11.980 -7.837 1.00 98.19 71 GLN A C 1
ATOM 523 O O . GLN A 1 71 ? 5.261 12.119 -8.966 1.00 98.19 71 GLN A O 1
ATOM 528 N N . ALA A 1 72 ? 5.206 12.698 -6.792 1.00 98.00 72 ALA A N 1
ATOM 529 C CA . ALA A 1 72 ? 6.276 13.692 -6.894 1.00 98.00 72 ALA A CA 1
ATOM 530 C C . ALA A 1 72 ? 7.617 13.043 -7.289 1.00 98.00 72 ALA A C 1
ATOM 532 O O . ALA A 1 72 ? 8.318 13.544 -8.165 1.00 98.00 72 ALA A O 1
ATOM 533 N N . ALA A 1 73 ? 7.948 11.874 -6.733 1.00 98.00 73 ALA A N 1
ATOM 534 C CA . ALA A 1 73 ? 9.140 11.117 -7.117 1.00 98.00 73 ALA A CA 1
ATOM 535 C C . ALA A 1 73 ? 9.108 10.691 -8.594 1.00 98.00 73 ALA A C 1
ATOM 537 O O . ALA A 1 73 ? 10.109 10.820 -9.298 1.00 98.00 73 ALA A O 1
ATOM 538 N N . LYS A 1 74 ? 7.950 10.239 -9.094 1.00 98.31 74 LYS A N 1
ATOM 539 C CA . LYS A 1 74 ? 7.760 9.915 -10.515 1.00 98.31 74 LYS A CA 1
ATOM 540 C C . LYS A 1 74 ? 7.993 11.136 -11.408 1.00 98.31 74 LYS A C 1
ATOM 542 O O . LYS A 1 74 ? 8.603 10.998 -12.464 1.00 98.31 74 LYS A O 1
ATOM 547 N N . GLN A 1 75 ? 7.533 12.318 -11.001 1.00 97.50 75 GLN A N 1
ATOM 548 C CA . GLN A 1 75 ? 7.784 13.563 -11.736 1.00 97.50 75 GLN A CA 1
ATOM 549 C C . GLN A 1 75 ? 9.274 13.925 -11.742 1.00 97.50 75 GLN A C 1
ATOM 551 O O . GLN A 1 75 ? 9.816 14.233 -12.801 1.00 97.50 75 GLN A O 1
ATOM 556 N N . LEU A 1 76 ? 9.961 13.800 -10.602 1.00 98.12 76 LEU A N 1
ATOM 557 C CA . LEU A 1 76 ? 11.407 14.038 -10.495 1.00 98.12 76 LEU A CA 1
ATOM 558 C C . LEU A 1 76 ? 12.236 13.059 -11.332 1.00 98.12 76 LEU A C 1
ATOM 560 O O . LEU A 1 76 ? 13.262 13.449 -11.879 1.00 98.12 76 LEU A O 1
ATOM 564 N N . ALA A 1 77 ? 11.791 11.810 -11.485 1.00 97.81 77 ALA A N 1
ATOM 565 C CA . ALA A 1 77 ? 12.453 10.845 -12.363 1.00 97.81 77 ALA A CA 1
ATOM 566 C C . ALA A 1 77 ? 12.447 11.292 -13.838 1.00 97.81 77 ALA A C 1
ATOM 568 O O . ALA A 1 77 ? 13.374 10.975 -14.579 1.00 97.81 77 ALA A O 1
ATOM 569 N N . VAL A 1 78 ? 11.422 12.044 -14.258 1.00 97.44 78 VAL A N 1
ATOM 570 C CA . VAL A 1 78 ? 11.318 12.617 -15.610 1.00 97.44 78 VAL A CA 1
ATOM 571 C C . VAL A 1 78 ? 12.020 13.976 -15.697 1.00 97.44 78 VAL A C 1
ATOM 573 O O . VAL A 1 78 ? 12.699 14.251 -16.684 1.00 97.44 78 VAL A O 1
ATOM 576 N N . ASN A 1 79 ? 11.882 14.824 -14.674 1.00 96.62 79 ASN A N 1
ATOM 577 C CA . ASN A 1 79 ? 12.501 16.147 -14.600 1.00 96.62 79 ASN A CA 1
ATOM 578 C C . ASN A 1 79 ? 13.284 16.337 -13.283 1.00 96.62 79 ASN A C 1
ATOM 580 O O . ASN A 1 79 ? 12.775 16.927 -12.326 1.00 96.62 79 ASN A O 1
ATOM 584 N N . PRO A 1 80 ? 14.551 15.892 -13.221 1.00 96.31 80 PRO A N 1
ATOM 585 C CA . PRO A 1 80 ? 15.311 15.829 -11.971 1.00 96.31 80 PRO A CA 1
ATOM 586 C C . PRO A 1 80 ? 15.821 17.181 -11.467 1.00 96.31 80 PRO A C 1
ATOM 588 O O . PRO A 1 80 ? 16.441 17.230 -10.406 1.00 96.31 80 PRO A O 1
ATOM 591 N N . LYS A 1 81 ? 15.610 18.271 -12.216 1.00 97.19 81 LYS A N 1
ATOM 592 C CA . LYS A 1 81 ? 16.074 19.624 -11.872 1.00 97.19 81 LYS A CA 1
ATOM 593 C C . LYS A 1 81 ? 14.947 20.551 -11.419 1.00 97.19 81 LYS A C 1
ATOM 595 O O . LYS A 1 81 ? 15.189 21.746 -11.322 1.00 97.19 81 LYS A O 1
ATOM 600 N N . ASP A 1 82 ? 13.746 20.031 -11.163 1.00 97.62 82 ASP A N 1
ATOM 601 C CA . ASP A 1 82 ? 12.595 20.824 -10.725 1.00 97.62 82 ASP A CA 1
ATOM 602 C C . ASP A 1 82 ? 12.601 21.063 -9.201 1.00 97.62 82 ASP A C 1
ATOM 604 O O . ASP A 1 82 ? 12.222 20.169 -8.435 1.00 97.62 82 ASP A O 1
ATOM 608 N N . PRO A 1 83 ? 12.970 22.269 -8.722 1.00 96.75 83 PRO A N 1
ATOM 609 C CA . PRO A 1 83 ? 13.052 22.550 -7.291 1.00 96.75 83 PRO A CA 1
ATOM 610 C C . PRO A 1 83 ? 11.675 22.563 -6.615 1.00 96.75 83 PRO A C 1
ATOM 612 O O . PRO A 1 83 ? 11.567 22.250 -5.429 1.00 96.75 83 PRO A O 1
ATOM 615 N N . SER A 1 84 ? 10.616 22.903 -7.358 1.00 97.56 84 SER A N 1
ATOM 616 C CA . SER A 1 84 ? 9.255 22.972 -6.822 1.00 97.56 84 SER A CA 1
ATOM 617 C C . SER A 1 84 ? 8.726 21.581 -6.477 1.00 97.56 84 SER A C 1
ATOM 619 O O . SER A 1 84 ? 8.168 21.377 -5.396 1.00 97.56 84 SER A O 1
ATOM 621 N N . THR A 1 85 ? 9.011 20.594 -7.328 1.00 97.50 85 THR A N 1
ATOM 622 C CA . THR A 1 85 ? 8.633 19.198 -7.091 1.00 97.50 85 THR A CA 1
ATOM 623 C C . THR A 1 85 ? 9.440 18.575 -5.946 1.00 97.50 85 THR A C 1
ATOM 625 O O . THR A 1 85 ? 8.879 17.819 -5.152 1.00 97.50 85 THR A O 1
ATOM 628 N N . TYR A 1 86 ? 10.716 18.940 -5.756 1.00 98.25 86 TYR A N 1
ATOM 629 C CA . TYR A 1 86 ? 11.463 18.534 -4.552 1.00 98.25 86 TYR A CA 1
ATOM 630 C C . TYR A 1 86 ? 10.855 19.101 -3.265 1.00 98.25 86 TYR A C 1
ATOM 632 O O . TYR A 1 86 ? 10.752 18.384 -2.266 1.00 98.25 86 TYR A O 1
ATOM 640 N N . GLN A 1 87 ? 10.422 20.365 -3.276 1.00 98.06 87 GLN A N 1
ATOM 641 C CA . GLN A 1 87 ? 9.743 20.956 -2.123 1.00 98.06 87 GLN A CA 1
ATOM 642 C C . GLN A 1 87 ? 8.423 20.232 -1.831 1.00 98.06 87 GLN A C 1
ATOM 644 O O . GLN A 1 87 ? 8.129 19.927 -0.674 1.00 98.06 87 GLN A O 1
ATOM 649 N N . LEU A 1 88 ? 7.651 19.916 -2.872 1.00 97.81 88 LEU A N 1
ATOM 650 C CA . LEU A 1 88 ? 6.409 19.157 -2.756 1.00 97.81 88 LEU A CA 1
ATOM 651 C C . LEU A 1 88 ? 6.656 17.757 -2.171 1.00 97.81 88 LEU A C 1
ATOM 653 O O . LEU A 1 88 ? 6.002 17.369 -1.204 1.00 97.81 88 LEU A O 1
ATOM 657 N N . TYR A 1 89 ? 7.658 17.039 -2.683 1.00 98.25 89 TYR A N 1
ATOM 658 C CA . TYR A 1 89 ? 8.086 15.743 -2.152 1.00 98.25 89 TYR A CA 1
ATOM 659 C C . TYR A 1 89 ? 8.454 15.829 -0.664 1.00 98.25 89 TYR A C 1
ATOM 661 O O . TYR A 1 89 ? 7.987 15.022 0.138 1.00 98.25 89 TYR A O 1
ATOM 669 N N . SER A 1 90 ? 9.242 16.837 -0.275 1.00 98.12 90 SER A N 1
ATOM 670 C CA . SER A 1 90 ? 9.634 17.076 1.121 1.00 98.12 90 SER A CA 1
ATOM 671 C C . SER A 1 90 ? 8.422 17.337 2.025 1.00 98.12 90 SER A C 1
ATOM 673 O O . SER A 1 90 ? 8.308 16.761 3.111 1.00 98.12 90 SER A O 1
ATOM 675 N N . ASN A 1 91 ? 7.458 18.133 1.555 1.00 98.12 91 ASN A N 1
ATOM 676 C CA . ASN A 1 91 ? 6.219 18.401 2.284 1.00 98.12 91 ASN A CA 1
ATOM 677 C C . ASN A 1 91 ? 5.393 17.120 2.489 1.00 98.12 91 ASN A C 1
ATOM 679 O O . ASN A 1 91 ? 4.935 16.858 3.605 1.00 98.12 91 ASN A O 1
ATOM 683 N N . HIS A 1 92 ? 5.241 16.294 1.450 1.00 98.19 92 HIS A N 1
ATOM 684 C CA . HIS A 1 92 ? 4.555 15.007 1.569 1.00 98.19 92 HIS A CA 1
ATOM 685 C C . HIS A 1 92 ? 5.310 14.045 2.498 1.00 98.19 92 HIS A C 1
ATOM 687 O O . HIS A 1 92 ? 4.691 13.424 3.359 1.00 98.19 92 HIS A O 1
ATOM 693 N N . SER A 1 93 ? 6.644 14.011 2.436 1.00 98.06 93 SER A N 1
ATOM 694 C CA . SER A 1 93 ? 7.490 13.239 3.361 1.00 98.06 93 SER A CA 1
ATOM 695 C C . SER A 1 93 ? 7.285 13.629 4.821 1.00 98.06 93 SER A C 1
ATOM 697 O O . SER A 1 93 ? 7.237 12.764 5.705 1.00 98.06 93 SER A O 1
ATOM 699 N N . LYS A 1 94 ? 7.138 14.927 5.097 1.00 97.94 94 LYS A N 1
ATOM 700 C CA . LYS A 1 94 ? 6.810 15.414 6.438 1.00 97.94 94 LYS A CA 1
ATOM 701 C C . LYS A 1 94 ? 5.403 14.990 6.857 1.00 97.94 94 LYS A C 1
ATOM 703 O O . LYS A 1 94 ? 5.237 14.500 7.969 1.00 97.94 94 LYS A O 1
ATOM 708 N N . SER A 1 95 ? 4.418 15.119 5.966 1.00 97.06 95 SER A N 1
ATOM 709 C CA . SER A 1 95 ? 3.035 14.694 6.220 1.00 97.06 95 SER A CA 1
ATOM 710 C C . SER A 1 95 ? 2.946 13.211 6.596 1.00 97.06 95 SER A C 1
ATOM 712 O O . SER A 1 95 ? 2.327 12.889 7.610 1.00 97.06 95 SER A O 1
ATOM 714 N N . VAL A 1 96 ? 3.647 12.330 5.871 1.00 98.31 96 VAL A N 1
ATOM 715 C CA . VAL A 1 96 ? 3.753 10.896 6.201 1.00 98.31 96 VAL A CA 1
ATOM 716 C C . VAL A 1 96 ? 4.352 10.693 7.591 1.00 98.31 96 VAL A C 1
ATOM 718 O O . VAL A 1 96 ? 3.801 9.955 8.405 1.00 98.31 96 VAL A O 1
ATOM 721 N N . SER A 1 97 ? 5.456 11.380 7.893 1.00 98.06 97 SER A N 1
ATOM 722 C CA . SER A 1 97 ? 6.137 11.261 9.188 1.00 98.06 97 SER A CA 1
ATOM 723 C C . SER A 1 97 ? 5.250 11.705 10.354 1.00 98.06 97 SER A C 1
ATOM 725 O O . SER A 1 97 ? 5.229 11.065 11.406 1.00 98.06 97 SER A O 1
ATOM 727 N N . ASP A 1 98 ? 4.502 12.793 10.185 1.00 97.88 98 ASP A N 1
ATOM 728 C CA . ASP A 1 98 ? 3.604 13.309 11.215 1.00 97.88 98 ASP A CA 1
ATOM 729 C C . ASP A 1 98 ? 2.349 12.433 11.368 1.00 97.88 98 ASP A C 1
ATOM 731 O O . ASP A 1 98 ? 1.909 12.199 12.495 1.00 97.88 98 ASP A O 1
ATOM 735 N N . ALA A 1 99 ? 1.817 11.876 10.276 1.00 97.94 99 ALA A N 1
ATOM 736 C CA . ALA A 1 99 ? 0.745 10.880 10.321 1.00 97.94 99 ALA A CA 1
ATOM 737 C C . ALA A 1 99 ? 1.189 9.600 11.048 1.00 97.94 99 ALA A C 1
ATOM 739 O O . ALA A 1 99 ? 0.461 9.101 11.903 1.00 97.94 99 ALA A O 1
ATOM 740 N N . MET A 1 100 ? 2.413 9.123 10.803 1.00 97.62 100 MET A N 1
ATOM 741 C CA . MET A 1 100 ? 2.984 7.971 11.506 1.00 97.62 100 MET A CA 1
ATOM 742 C C . MET A 1 100 ? 3.125 8.230 13.012 1.00 97.62 100 MET A C 1
ATOM 744 O O . MET A 1 100 ? 2.761 7.378 13.820 1.00 97.62 100 MET A O 1
ATOM 748 N N . LYS A 1 101 ? 3.598 9.417 13.417 1.00 97.88 101 LYS A N 1
ATOM 749 C CA . LYS A 1 101 ? 3.654 9.795 14.843 1.00 97.88 101 LYS A CA 1
ATOM 750 C C . LYS A 1 101 ? 2.267 9.787 15.482 1.00 97.88 101 LYS A C 1
ATOM 752 O O . LYS A 1 101 ? 2.122 9.266 16.587 1.00 97.88 101 LYS A O 1
ATOM 757 N N . LYS A 1 102 ? 1.259 10.338 14.794 1.00 97.44 102 LYS A N 1
ATOM 758 C CA . LYS A 1 102 ? -0.139 10.309 15.255 1.00 97.44 102 LYS A CA 1
ATOM 759 C C . LYS A 1 102 ? -0.635 8.876 15.400 1.00 97.44 102 LYS A C 1
ATOM 761 O O . LYS A 1 102 ? -1.139 8.537 16.459 1.00 97.44 102 LYS A O 1
ATOM 766 N N . LEU A 1 103 ? -0.403 8.028 14.399 1.00 97.38 103 LEU A N 1
ATOM 767 C CA . LEU A 1 103 ? -0.800 6.622 14.423 1.00 97.38 103 LEU A CA 1
ATOM 768 C C . LEU A 1 103 ? -0.186 5.882 15.619 1.00 97.38 103 LEU A C 1
ATOM 770 O O . LEU A 1 103 ? -0.906 5.247 16.382 1.00 97.38 103 LEU A O 1
ATOM 774 N N . VAL A 1 104 ? 1.126 6.021 15.832 1.00 97.31 104 VAL A N 1
ATOM 775 C CA . VAL A 1 104 ? 1.820 5.425 16.987 1.00 97.31 104 VAL A CA 1
ATOM 776 C C . VAL A 1 104 ? 1.246 5.947 18.304 1.00 97.31 104 VAL A C 1
ATOM 778 O O . VAL A 1 104 ? 1.066 5.172 19.236 1.00 97.31 104 VAL A O 1
ATOM 781 N N . SER A 1 105 ? 0.949 7.243 18.391 1.00 97.06 105 SER A N 1
ATOM 782 C CA . SER A 1 105 ? 0.341 7.835 19.586 1.00 97.06 105 SER A CA 1
ATOM 783 C C . SER A 1 105 ? -1.100 7.388 19.822 1.00 97.06 105 SER A C 1
ATOM 785 O O . SER A 1 105 ? -1.527 7.407 20.966 1.00 97.06 105 SER A O 1
ATOM 787 N N . SER A 1 106 ? -1.856 7.046 18.779 1.00 95.56 106 SER A N 1
ATOM 788 C CA . SER A 1 106 ? -3.241 6.575 18.896 1.00 95.56 106 SER A CA 1
ATOM 789 C C . SER A 1 106 ? -3.346 5.092 19.252 1.00 95.56 106 SER A C 1
ATOM 791 O O . SER A 1 106 ? -4.418 4.647 19.645 1.00 95.56 106 SER A O 1
ATOM 793 N N . ILE A 1 107 ? -2.262 4.330 19.078 1.00 93.62 107 ILE A N 1
ATOM 794 C CA . ILE A 1 107 ? -2.193 2.899 19.414 1.00 93.62 107 ILE A CA 1
ATOM 795 C C . ILE A 1 107 ? -1.639 2.670 20.830 1.00 93.62 107 ILE A C 1
ATOM 797 O O . ILE A 1 107 ? -1.971 1.661 21.449 1.00 93.62 107 ILE A O 1
ATOM 801 N N . LYS A 1 108 ? -0.768 3.563 21.313 1.00 82.75 108 LYS A N 1
ATOM 802 C CA . LYS A 1 108 ? -0.197 3.516 22.668 1.00 82.75 1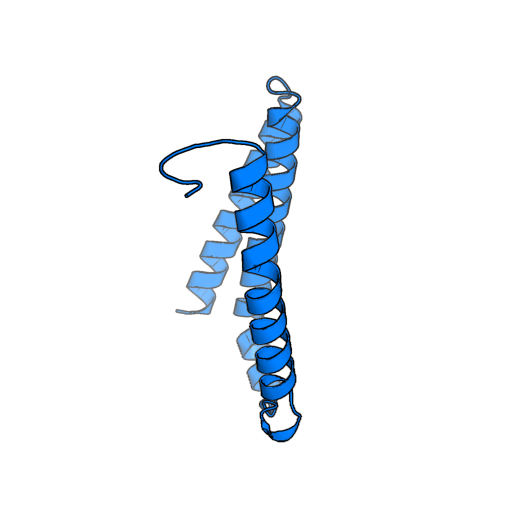08 LYS A CA 1
ATOM 803 C C . LYS A 1 108 ? -1.215 3.908 23.729 1.00 82.75 108 LYS A C 1
ATOM 805 O O . LYS A 1 108 ? -1.153 3.284 24.809 1.00 82.75 108 LYS A O 1
#

Radius of gyration: 23.72 Å; chains: 1; bounding box: 40×49×51 Å

Foldseek 3Di:
DCVVDPDPVVVVVVVVVCVVVVVVVVVVVVVCPPPVNDDDDDDADPVRVVLCVQQVVLVVQLVVLVVQLVVLVVVCVVVVPDVVSVVSNVVSVVSNVVSVVSNVVSVD